Protein AF-A0A6L6WFY8-F1 (afdb_monomer_lite)

Sequence (142 aa):
MGEVTVKKRVIIFSAMNDAEIDAFYTLLEQTNPDIDGLFRPQSFDETDTVVYLLDSWSAAQNAPGAQELPYIFERVYQVKSPALAHGTYIELNDGRFLQFIFYSLSDGGYAPLKCFALHLAIEIKRELGDEFQNNTFSDCTE

Radius of gyration: 14.67 Å; chains: 1; bounding box: 34×37×43 Å

Secondary structure (DSSP, 8-state):
-------B-EEEE-S--HHHHHHHHHHHHHH-TTB-SS---SSGGG-SEEEEEESSGGGGGGSTTTTT-HHHHHHHHTPPSS--EEEEEEE-TTS-EEEEEEEESSTT----HHHHHHHHHHHTTPPTT--EEE--------

Organism: NCBI:txid2682100

Structure (mmCIF, N/CA/C/O backbone):
data_AF-A0A6L6WFY8-F1
#
_entry.id   AF-A0A6L6WFY8-F1
#
loop_
_atom_site.group_PDB
_atom_site.id
_atom_site.type_symbol
_atom_site.label_atom_id
_atom_site.label_alt_id
_atom_site.label_comp_id
_atom_site.label_asym_id
_atom_site.label_entity_id
_atom_site.label_seq_id
_atom_site.pdbx_PDB_ins_code
_atom_site.Cartn_x
_atom_site.Cartn_y
_atom_site.Cartn_z
_atom_site.occupancy
_atom_site.B_iso_or_equiv
_atom_site.auth_seq_id
_atom_site.auth_comp_id
_atom_site.auth_asym_id
_atom_site.auth_atom_id
_atom_site.pdbx_PDB_model_num
ATOM 1 N N . MET A 1 1 ? -10.948 21.691 23.974 1.00 39.44 1 MET A N 1
ATOM 2 C CA . MET A 1 1 ? -10.545 20.275 23.868 1.00 39.44 1 MET A CA 1
ATOM 3 C C . MET A 1 1 ? -10.114 20.090 22.431 1.00 39.44 1 MET A C 1
ATOM 5 O O . MET A 1 1 ? -10.933 20.358 21.566 1.00 39.44 1 MET A O 1
ATOM 9 N N . GLY A 1 2 ? -8.830 19.828 22.178 1.00 42.78 2 GLY A N 1
ATOM 10 C CA . GLY A 1 2 ? -8.363 19.595 20.810 1.00 42.78 2 GLY A CA 1
ATOM 11 C C . GLY A 1 2 ? -8.959 18.287 20.305 1.00 42.78 2 GLY A C 1
ATOM 12 O O . GLY A 1 2 ? -8.943 17.305 21.046 1.00 42.78 2 GLY A O 1
ATOM 13 N N . GLU A 1 3 ? -9.528 18.294 19.103 1.00 44.31 3 GLU A N 1
ATOM 14 C CA . GLU A 1 3 ? -9.844 17.061 18.385 1.00 44.31 3 GLU A CA 1
ATOM 15 C C . GLU A 1 3 ? -8.572 16.217 18.324 1.00 44.31 3 GLU A C 1
ATOM 17 O O . GLU A 1 3 ? -7.543 16.657 17.811 1.00 44.31 3 GLU A O 1
ATOM 22 N N . VAL A 1 4 ? -8.619 15.021 18.906 1.00 56.25 4 VAL A N 1
ATOM 23 C CA . VAL A 1 4 ? -7.595 14.017 18.642 1.00 56.25 4 VAL A CA 1
ATOM 24 C C . VAL A 1 4 ? -7.927 13.478 17.261 1.00 56.25 4 VAL A C 1
ATOM 26 O O . VAL A 1 4 ? -8.783 12.606 17.129 1.00 56.25 4 VAL A O 1
ATOM 29 N N . THR A 1 5 ? -7.315 14.051 16.226 1.00 66.50 5 THR A N 1
ATOM 30 C CA . THR A 1 5 ? -7.419 13.515 14.870 1.00 66.50 5 THR A CA 1
ATOM 31 C C . THR A 1 5 ? -6.855 12.099 14.895 1.00 66.50 5 THR A C 1
ATOM 33 O O . THR A 1 5 ? -5.667 11.900 15.156 1.00 66.50 5 THR A O 1
ATOM 36 N N . VAL A 1 6 ? -7.719 11.102 14.704 1.00 80.56 6 VAL A N 1
ATOM 37 C CA . VAL A 1 6 ? -7.299 9.702 14.627 1.00 80.56 6 VAL A CA 1
ATOM 38 C C . VAL A 1 6 ? -6.530 9.539 13.324 1.00 80.56 6 VAL A C 1
ATOM 40 O O . VAL A 1 6 ? -7.095 9.699 12.244 1.00 80.56 6 VAL A O 1
ATOM 43 N N . LYS A 1 7 ? -5.229 9.268 13.436 1.00 88.81 7 LYS A N 1
ATOM 44 C CA . LYS A 1 7 ? -4.378 9.019 12.277 1.00 88.81 7 LYS A CA 1
ATOM 45 C C . LYS A 1 7 ? -4.733 7.680 11.626 1.00 88.81 7 LYS A C 1
ATOM 47 O O . LYS A 1 7 ? -4.961 6.693 12.327 1.00 88.81 7 LYS A O 1
ATOM 52 N N . LYS A 1 8 ? -4.726 7.656 10.296 1.00 89.94 8 LYS A N 1
ATOM 53 C CA . LYS A 1 8 ? -4.911 6.472 9.459 1.00 89.94 8 LYS A CA 1
ATOM 54 C C . LYS A 1 8 ? -3.718 5.534 9.572 1.00 89.94 8 LYS A C 1
ATOM 56 O O . LYS A 1 8 ? -2.562 5.959 9.540 1.00 89.94 8 LYS A O 1
ATOM 61 N N . ARG A 1 9 ? -4.012 4.244 9.649 1.00 92.69 9 ARG A N 1
ATOM 62 C CA . ARG A 1 9 ? -3.046 3.160 9.794 1.00 92.69 9 ARG A CA 1
ATOM 63 C C . ARG A 1 9 ? -2.916 2.408 8.481 1.00 92.69 9 ARG A C 1
ATOM 65 O O . ARG A 1 9 ? -3.897 1.885 7.952 1.00 92.69 9 ARG A O 1
ATOM 72 N N . VAL A 1 10 ? -1.694 2.358 7.963 1.00 93.50 10 VAL A N 1
ATOM 73 C CA . VAL A 1 10 ? -1.396 1.797 6.644 1.00 93.50 10 VAL A CA 1
ATOM 74 C C . VAL A 1 10 ? -0.543 0.551 6.812 1.00 93.50 10 VAL A C 1
ATOM 76 O O . VAL A 1 10 ? 0.507 0.611 7.450 1.00 93.50 10 VAL A O 1
ATOM 79 N N . ILE A 1 11 ? -0.956 -0.561 6.212 1.00 93.44 11 ILE A N 1
ATOM 80 C CA . ILE A 1 11 ? -0.120 -1.759 6.074 1.00 93.44 11 ILE A CA 1
ATOM 81 C C . ILE A 1 11 ? 0.385 -1.852 4.634 1.00 93.44 11 ILE A C 1
ATOM 83 O O . ILE A 1 11 ? -0.378 -1.639 3.691 1.00 93.44 11 ILE A O 1
ATOM 87 N N . ILE A 1 12 ? 1.675 -2.143 4.460 1.00 92.31 12 ILE A N 1
ATOM 88 C CA . ILE A 1 12 ? 2.321 -2.223 3.145 1.00 92.31 12 ILE A CA 1
ATOM 89 C C . ILE A 1 12 ? 2.884 -3.630 2.947 1.00 92.31 12 ILE A C 1
ATOM 91 O O . ILE A 1 12 ? 3.747 -4.073 3.700 1.00 92.31 12 ILE A O 1
ATOM 95 N N . PHE A 1 13 ? 2.437 -4.303 1.891 1.00 92.25 13 PHE A N 1
ATOM 96 C CA . PHE A 1 13 ? 3.021 -5.542 1.391 1.00 92.25 13 PHE A CA 1
ATOM 97 C C . PHE A 1 13 ? 3.918 -5.230 0.197 1.00 92.25 13 PHE A C 1
ATOM 99 O O . PHE A 1 13 ? 3.466 -4.672 -0.804 1.00 92.25 13 PHE A O 1
ATOM 106 N N . SER A 1 14 ? 5.199 -5.573 0.307 1.00 90.94 14 SER A N 1
ATOM 107 C CA . SER A 1 14 ? 6.201 -5.300 -0.725 1.00 90.94 14 SER A CA 1
ATOM 108 C C . SER A 1 14 ? 7.394 -6.247 -0.597 1.00 90.94 14 SER A C 1
ATOM 110 O O . SER A 1 14 ? 7.568 -6.876 0.445 1.00 90.94 14 SER A O 1
ATOM 112 N N . ALA A 1 15 ? 8.236 -6.308 -1.630 1.00 87.31 15 ALA 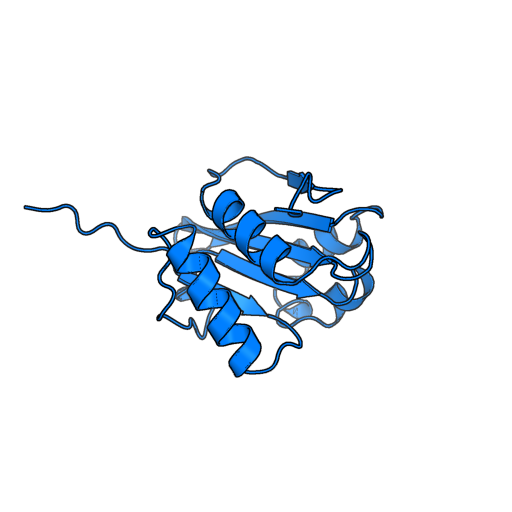A N 1
ATOM 113 C CA . ALA A 1 15 ? 9.538 -6.980 -1.579 1.00 87.31 15 ALA A CA 1
ATOM 114 C C . ALA A 1 15 ? 10.672 -6.081 -1.032 1.00 87.31 15 ALA A C 1
ATOM 116 O O . ALA A 1 15 ? 11.839 -6.470 -1.085 1.00 87.31 15 ALA A O 1
ATOM 117 N N . MET A 1 16 ? 10.345 -4.878 -0.544 1.00 88.31 16 MET A N 1
ATOM 118 C CA . MET A 1 16 ? 11.319 -3.943 0.021 1.00 88.31 16 MET A CA 1
ATOM 119 C C . MET A 1 16 ? 11.932 -4.499 1.308 1.00 88.31 16 MET A C 1
ATOM 121 O O . MET A 1 16 ? 11.280 -5.224 2.061 1.00 88.31 16 MET A O 1
ATOM 125 N N . ASN A 1 17 ? 13.181 -4.129 1.579 1.00 89.31 17 ASN A N 1
ATOM 126 C CA . ASN A 1 17 ? 13.811 -4.418 2.865 1.00 89.31 17 ASN A CA 1
ATOM 127 C C . ASN A 1 17 ? 13.343 -3.440 3.963 1.00 89.31 17 ASN A C 1
ATOM 129 O O . ASN A 1 17 ? 12.745 -2.403 3.676 1.00 89.31 17 A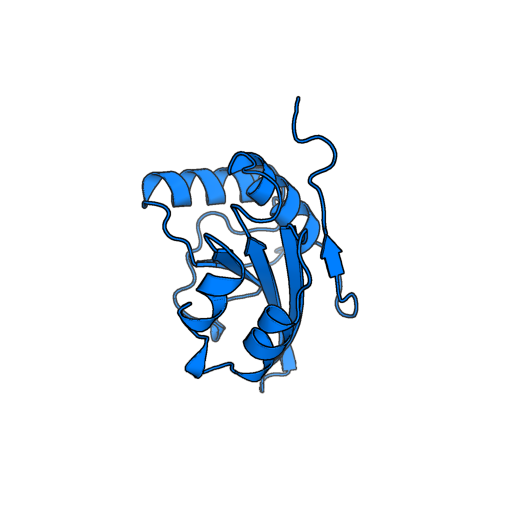SN A O 1
ATOM 133 N N . ASP A 1 18 ? 13.658 -3.744 5.225 1.00 90.50 18 ASP A N 1
ATOM 134 C CA . ASP A 1 18 ? 13.205 -2.959 6.385 1.00 90.50 18 ASP A CA 1
ATOM 135 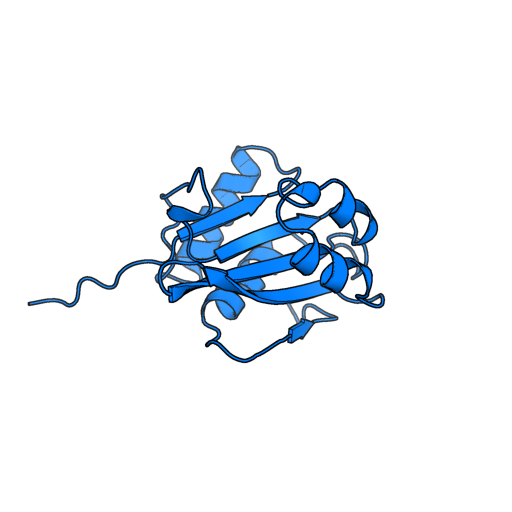C C . ASP A 1 18 ? 13.574 -1.466 6.294 1.00 90.50 18 ASP A C 1
ATOM 137 O O . ASP A 1 18 ? 12.752 -0.601 6.591 1.00 90.50 18 ASP A O 1
ATOM 141 N N . ALA A 1 19 ? 14.783 -1.139 5.820 1.00 90.44 19 ALA A N 1
ATOM 142 C CA . ALA A 1 19 ? 15.234 0.250 5.709 1.00 90.44 19 ALA A CA 1
ATOM 143 C C . ALA A 1 19 ? 14.484 1.024 4.611 1.00 90.44 19 ALA A C 1
ATOM 145 O O . ALA A 1 19 ? 14.197 2.212 4.769 1.00 90.44 19 ALA A O 1
ATOM 146 N N . GLU A 1 20 ? 14.152 0.360 3.503 1.00 90.62 20 GLU A N 1
ATOM 147 C CA . GLU A 1 20 ? 13.328 0.929 2.433 1.00 90.62 20 GLU A CA 1
ATOM 148 C C . GLU A 1 20 ? 11.887 1.159 2.904 1.00 90.62 20 GLU A C 1
ATOM 150 O O . GLU A 1 20 ? 11.326 2.226 2.649 1.00 90.62 20 GLU A O 1
ATOM 155 N N . ILE A 1 21 ? 11.314 0.202 3.643 1.00 90.50 21 ILE A N 1
ATOM 156 C CA . ILE A 1 21 ? 9.977 0.319 4.241 1.00 90.50 21 ILE A CA 1
ATOM 157 C C . ILE A 1 21 ? 9.923 1.505 5.210 1.00 90.50 21 ILE A C 1
ATOM 159 O O . ILE A 1 21 ? 9.010 2.329 5.121 1.00 90.50 21 ILE A O 1
ATOM 163 N N . ASP A 1 22 ? 10.904 1.648 6.099 1.00 91.44 22 ASP A N 1
ATOM 164 C CA . ASP A 1 22 ? 10.931 2.751 7.064 1.00 91.44 22 ASP A CA 1
ATOM 165 C C . ASP A 1 22 ? 11.082 4.121 6.395 1.00 91.44 22 ASP A C 1
ATOM 167 O O . ASP A 1 22 ? 10.403 5.083 6.777 1.00 91.44 22 ASP A O 1
ATOM 171 N N . ALA A 1 23 ? 11.914 4.217 5.354 1.00 90.50 23 ALA A N 1
ATOM 172 C CA . ALA A 1 23 ? 12.020 5.430 4.549 1.00 90.50 23 ALA A CA 1
ATOM 173 C C . ALA A 1 23 ? 10.690 5.760 3.847 1.00 90.50 23 ALA A C 1
ATOM 175 O O . ALA A 1 23 ? 10.291 6.927 3.792 1.00 90.50 23 ALA A O 1
ATOM 176 N N . PHE A 1 24 ? 9.980 4.741 3.358 1.00 91.56 24 PHE A N 1
ATOM 177 C CA . PHE A 1 24 ? 8.683 4.894 2.704 1.00 91.56 24 PHE A CA 1
ATOM 178 C C . PHE A 1 24 ? 7.612 5.416 3.671 1.00 91.56 24 PHE A C 1
ATOM 180 O O . PHE A 1 24 ? 6.943 6.402 3.365 1.00 91.56 24 PHE A O 1
ATOM 187 N N . TYR A 1 25 ? 7.490 4.823 4.863 1.00 92.00 25 TYR A N 1
ATOM 188 C CA . TYR A 1 25 ? 6.568 5.296 5.904 1.00 92.00 25 TYR A CA 1
ATOM 189 C C . TYR A 1 25 ? 6.893 6.715 6.380 1.00 92.00 25 TYR A C 1
ATOM 191 O O . TYR A 1 25 ? 5.986 7.532 6.538 1.00 92.00 25 TYR A O 1
ATOM 199 N N . THR A 1 26 ? 8.179 7.029 6.554 1.00 91.31 26 THR A N 1
ATOM 200 C CA . THR A 1 26 ? 8.621 8.378 6.939 1.00 91.31 26 THR A CA 1
ATOM 201 C C . THR A 1 26 ? 8.184 9.411 5.901 1.00 91.31 26 THR A C 1
ATOM 203 O O . THR A 1 26 ? 7.641 10.459 6.247 1.00 91.31 26 THR A O 1
ATOM 206 N N . LEU A 1 27 ? 8.383 9.111 4.616 1.00 90.75 27 LEU A N 1
ATOM 207 C CA . LEU A 1 27 ? 7.972 9.991 3.526 1.00 90.75 27 LEU A CA 1
ATOM 208 C C . LEU A 1 27 ? 6.444 10.130 3.434 1.00 90.75 27 LEU A C 1
ATOM 210 O O . LEU A 1 27 ? 5.946 11.231 3.183 1.00 90.75 27 LEU A O 1
ATOM 214 N N . LEU A 1 28 ? 5.702 9.039 3.648 1.00 90.31 28 LEU A N 1
ATOM 215 C CA . LEU A 1 28 ? 4.239 9.061 3.680 1.00 90.31 28 LEU A CA 1
ATOM 216 C C . LEU A 1 28 ? 3.710 10.010 4.750 1.00 90.31 28 LEU A C 1
ATOM 218 O O . LEU A 1 28 ? 2.896 10.870 4.428 1.00 90.31 28 LEU A O 1
ATOM 222 N N . GLU A 1 29 ? 4.193 9.895 5.988 1.00 91.38 29 GLU A N 1
ATOM 223 C CA . GLU A 1 29 ? 3.763 10.760 7.092 1.00 91.38 29 GLU A CA 1
ATOM 224 C C . GLU A 1 29 ? 4.161 12.225 6.863 1.00 91.38 29 GLU A C 1
ATOM 226 O O . GLU A 1 29 ? 3.365 13.130 7.109 1.00 91.38 29 GLU A O 1
ATOM 231 N N . GLN A 1 30 ? 5.364 12.478 6.333 1.00 89.94 30 GLN A N 1
ATOM 232 C CA . GLN A 1 30 ? 5.795 13.836 5.978 1.00 89.94 30 GLN A CA 1
ATOM 233 C C . GLN A 1 30 ? 4.881 14.486 4.932 1.00 89.94 30 GLN A C 1
ATOM 235 O O . GLN A 1 30 ? 4.642 15.692 4.982 1.00 89.94 30 GLN A O 1
ATOM 240 N N . THR A 1 31 ? 4.379 13.694 3.983 1.00 88.75 31 THR A N 1
ATOM 241 C CA . THR A 1 31 ? 3.531 14.176 2.882 1.00 88.75 31 THR A CA 1
ATOM 242 C C . THR A 1 31 ? 2.057 14.244 3.288 1.00 88.75 31 THR A C 1
ATOM 244 O O . THR A 1 31 ? 1.316 15.125 2.847 1.00 88.75 31 THR A O 1
ATOM 247 N N . ASN A 1 32 ? 1.618 13.325 4.145 1.00 89.06 32 ASN A N 1
ATOM 248 C CA . ASN A 1 32 ? 0.270 13.256 4.673 1.00 89.06 32 ASN A CA 1
ATOM 249 C C . ASN A 1 32 ? 0.307 13.026 6.200 1.00 89.06 32 ASN A C 1
ATOM 251 O O . ASN A 1 32 ? 0.395 11.878 6.643 1.00 89.06 32 ASN A O 1
ATOM 255 N N . PRO A 1 33 ? 0.184 14.098 7.009 1.00 88.56 33 PRO A N 1
ATOM 256 C CA . PRO A 1 33 ? 0.269 14.013 8.469 1.00 88.56 33 PRO A CA 1
ATOM 257 C C . PRO A 1 33 ? -0.923 13.290 9.115 1.00 88.56 33 PRO A C 1
ATOM 259 O O . PRO A 1 33 ? -0.879 13.005 10.314 1.00 88.56 33 PRO A O 1
ATOM 262 N N . ASP A 1 34 ? -1.967 12.978 8.338 1.00 89.19 34 ASP A N 1
ATOM 263 C CA . ASP A 1 34 ? -3.095 12.162 8.785 1.00 89.19 34 ASP A CA 1
ATOM 264 C C . ASP A 1 34 ? -2.728 10.673 8.845 1.00 89.19 34 ASP A C 1
ATOM 266 O O . ASP A 1 34 ? -3.523 9.886 9.341 1.00 89.19 34 ASP A O 1
ATOM 270 N N . ILE A 1 35 ? -1.553 10.263 8.354 1.00 89.81 35 ILE A N 1
ATOM 271 C CA . ILE A 1 35 ? -1.050 8.888 8.440 1.00 89.81 35 ILE A CA 1
ATOM 272 C C . ILE A 1 35 ? -0.185 8.729 9.692 1.00 89.81 35 ILE A C 1
ATOM 274 O O . ILE A 1 35 ? 0.658 9.572 10.005 1.00 89.81 35 ILE A O 1
ATOM 278 N N . ASP A 1 36 ? -0.359 7.614 10.398 1.00 89.50 36 ASP A N 1
ATOM 279 C CA . ASP A 1 36 ? 0.557 7.195 11.454 1.00 89.50 36 ASP A CA 1
ATOM 280 C C . ASP A 1 36 ? 1.748 6.447 10.844 1.00 89.50 36 ASP A C 1
ATOM 282 O O . ASP A 1 36 ? 1.699 5.240 10.609 1.00 89.50 36 ASP A O 1
ATOM 286 N N . GLY A 1 37 ? 2.819 7.189 10.555 1.00 85.94 37 GLY A N 1
ATOM 287 C CA . GLY A 1 37 ? 4.054 6.653 9.985 1.00 85.94 37 GLY A CA 1
ATOM 288 C C . GLY A 1 37 ? 4.891 5.822 10.957 1.00 85.94 37 GLY A C 1
ATOM 289 O O . GLY A 1 37 ? 5.870 5.213 10.526 1.00 85.94 37 GLY A O 1
ATOM 290 N N . LEU A 1 38 ? 4.533 5.754 12.244 1.00 87.88 38 LEU A N 1
ATOM 291 C CA . LEU A 1 38 ? 5.227 4.949 13.257 1.00 87.88 38 LEU A CA 1
ATOM 292 C C . LEU A 1 38 ? 4.475 3.657 13.582 1.00 87.88 38 LEU A C 1
ATOM 294 O O . LEU A 1 38 ? 5.090 2.668 13.982 1.00 87.88 38 LEU A O 1
ATOM 298 N N . PHE A 1 39 ? 3.157 3.643 13.396 1.00 88.81 39 PHE A N 1
ATOM 299 C CA . PHE A 1 39 ? 2.355 2.447 13.592 1.00 88.81 39 PHE A CA 1
ATOM 300 C C . PHE A 1 39 ? 2.557 1.453 12.436 1.00 88.81 39 PHE A C 1
ATOM 302 O O . PHE A 1 39 ? 2.549 1.812 11.258 1.00 88.81 39 PHE A O 1
ATOM 309 N N . ARG A 1 40 ? 2.758 0.175 12.773 1.00 86.94 40 ARG A N 1
ATOM 310 C CA . ARG A 1 40 ? 2.948 -0.931 11.819 1.00 86.94 40 ARG A CA 1
ATOM 311 C C . ARG A 1 40 ? 1.870 -1.984 12.075 1.00 86.94 40 ARG A C 1
ATOM 313 O O . ARG A 1 40 ? 2.109 -2.880 12.891 1.00 86.94 40 ARG A O 1
ATOM 320 N N . PRO A 1 41 ? 0.691 -1.868 11.435 1.00 87.69 41 PRO A N 1
ATOM 321 C CA . PRO A 1 41 ? -0.380 -2.835 11.630 1.00 87.69 41 PRO A CA 1
ATOM 322 C C . PRO A 1 41 ? 0.104 -4.246 11.308 1.00 87.69 41 PRO A C 1
ATOM 324 O O . PRO A 1 41 ? 0.815 -4.449 10.325 1.00 87.69 41 PRO A O 1
ATOM 327 N N . GLN A 1 42 ? -0.290 -5.214 12.131 1.00 85.62 42 GLN A N 1
ATOM 328 C CA . GLN A 1 42 ? 0.033 -6.631 11.911 1.00 85.62 42 GLN A CA 1
ATOM 329 C C . GLN A 1 42 ? -1.150 -7.414 11.323 1.00 85.62 42 GLN A C 1
ATOM 331 O O . GLN A 1 42 ? -1.009 -8.580 10.962 1.00 85.62 42 GLN A O 1
ATOM 336 N N . SER A 1 43 ? -2.324 -6.786 11.235 1.00 84.62 43 SER A N 1
ATOM 337 C CA . SER A 1 43 ? -3.560 -7.401 10.760 1.00 84.62 43 SER A CA 1
ATOM 338 C C . SER A 1 43 ? -4.459 -6.379 10.061 1.00 84.62 43 SER A C 1
ATOM 340 O O . SER A 1 43 ? -4.323 -5.166 10.246 1.00 84.62 43 SER A O 1
ATOM 342 N N . PHE A 1 44 ? -5.418 -6.871 9.275 1.00 85.75 44 PHE A N 1
ATOM 343 C CA . PHE A 1 44 ? -6.425 -6.026 8.630 1.00 85.75 44 PHE A CA 1
ATOM 344 C C . PHE A 1 44 ? -7.353 -5.330 9.632 1.00 85.75 44 PHE A C 1
ATOM 346 O O . PHE A 1 44 ? -7.787 -4.214 9.372 1.00 85.75 44 PHE A O 1
ATOM 353 N N . ASP A 1 45 ? -7.594 -5.928 10.800 1.00 84.50 45 ASP A N 1
ATOM 354 C CA . ASP A 1 45 ? -8.487 -5.355 11.813 1.00 84.50 45 ASP A CA 1
ATOM 355 C C . ASP A 1 45 ? -7.952 -4.040 12.389 1.00 84.50 45 ASP A C 1
ATOM 357 O O . ASP A 1 45 ? -8.727 -3.154 12.747 1.00 84.50 45 ASP A O 1
ATOM 361 N N . GLU A 1 46 ? -6.631 -3.887 12.453 1.00 88.38 46 GLU A N 1
ATOM 362 C CA . GLU A 1 46 ? -5.961 -2.687 12.959 1.00 88.38 46 GLU A CA 1
ATOM 363 C C . GLU A 1 46 ? -5.686 -1.643 11.870 1.00 88.38 46 GLU A C 1
ATOM 365 O O . GLU A 1 46 ? -5.091 -0.605 12.162 1.00 88.38 46 GLU A O 1
ATOM 370 N N . THR A 1 47 ? -6.085 -1.923 10.631 1.00 91.19 47 THR A N 1
ATOM 371 C CA . THR A 1 47 ? -5.682 -1.185 9.436 1.00 91.19 47 THR A CA 1
ATOM 372 C C . THR A 1 47 ? -6.847 -0.377 8.866 1.00 91.19 47 THR A C 1
ATOM 374 O O . THR A 1 47 ? -7.983 -0.841 8.860 1.00 91.19 47 THR A O 1
ATOM 377 N N . ASP A 1 48 ? -6.549 0.812 8.335 1.00 91.44 48 ASP A N 1
ATOM 378 C CA . ASP A 1 48 ? -7.491 1.628 7.554 1.00 91.44 48 ASP A CA 1
ATOM 379 C C . ASP A 1 48 ? -7.213 1.532 6.041 1.00 91.44 48 ASP A C 1
ATOM 381 O O . ASP A 1 48 ? -8.127 1.610 5.215 1.00 91.44 48 ASP A O 1
ATOM 385 N N . THR A 1 49 ? -5.946 1.329 5.655 1.00 92.88 49 THR A N 1
ATOM 386 C CA . THR A 1 49 ? -5.528 1.159 4.256 1.00 92.88 49 THR A CA 1
ATOM 387 C C . THR A 1 49 ? -4.510 0.031 4.090 1.00 92.88 49 THR A C 1
ATOM 389 O O . THR A 1 49 ? -3.463 0.019 4.736 1.00 92.88 49 THR A O 1
ATOM 392 N N . VAL A 1 50 ? -4.787 -0.887 3.168 1.00 93.19 50 VAL A N 1
ATOM 393 C CA . VAL A 1 50 ? -3.883 -1.948 2.721 1.00 93.19 50 VAL A CA 1
ATOM 394 C C . VAL A 1 50 ? -3.257 -1.558 1.393 1.00 93.19 50 VAL A C 1
ATOM 396 O O . VAL A 1 50 ? -3.958 -1.250 0.431 1.00 93.19 50 VAL A O 1
ATOM 399 N N . VAL A 1 51 ? -1.931 -1.598 1.327 1.00 94.06 51 VAL A N 1
ATOM 400 C CA . VAL A 1 51 ? -1.173 -1.249 0.128 1.00 94.06 51 VAL A CA 1
ATOM 401 C C . VAL A 1 51 ? -0.352 -2.437 -0.333 1.00 94.06 51 VAL A C 1
ATOM 403 O O . VAL A 1 51 ? 0.405 -3.012 0.443 1.00 94.06 51 VAL A O 1
ATOM 406 N N . TYR A 1 52 ? -0.448 -2.759 -1.616 1.00 93.75 52 TYR A N 1
ATOM 407 C CA . TYR A 1 52 ? 0.403 -3.744 -2.272 1.00 93.75 52 TYR A CA 1
ATOM 408 C C . TYR A 1 52 ? 1.306 -3.044 -3.283 1.00 93.75 52 TYR A C 1
ATOM 410 O O . TYR A 1 52 ? 0.821 -2.473 -4.257 1.00 93.75 52 TYR A O 1
ATOM 418 N N . LEU A 1 53 ? 2.618 -3.105 -3.069 1.00 92.06 53 LEU A N 1
ATOM 419 C CA . LEU A 1 53 ? 3.625 -2.721 -4.056 1.00 92.06 53 LEU A CA 1
ATOM 420 C C . LEU A 1 53 ? 4.108 -4.002 -4.742 1.00 92.06 53 LEU A C 1
ATOM 422 O O . LEU A 1 53 ? 4.956 -4.719 -4.212 1.00 92.06 53 LEU A O 1
ATOM 426 N N . LEU A 1 54 ? 3.506 -4.320 -5.885 1.00 90.62 54 LEU A N 1
ATOM 427 C CA . LEU A 1 54 ? 3.757 -5.548 -6.632 1.00 90.62 54 LEU A CA 1
ATOM 428 C C . LEU A 1 54 ? 4.828 -5.319 -7.697 1.00 90.62 54 LEU A C 1
ATOM 430 O O . LEU A 1 54 ? 4.807 -4.299 -8.383 1.00 90.62 54 LEU A O 1
ATOM 434 N N . ASP A 1 55 ? 5.693 -6.308 -7.928 1.00 88.12 55 ASP A N 1
ATOM 435 C CA . ASP A 1 55 ? 6.660 -6.249 -9.034 1.00 88.12 55 ASP A CA 1
ATOM 436 C C . ASP A 1 55 ? 5.957 -6.025 -10.382 1.00 88.12 55 ASP A C 1
ATOM 438 O O . ASP A 1 55 ? 6.375 -5.191 -11.183 1.00 88.12 55 ASP A O 1
ATOM 442 N N . SER A 1 56 ? 4.860 -6.750 -10.614 1.00 87.00 56 SER A N 1
ATOM 443 C CA . SER A 1 56 ? 3.930 -6.572 -11.734 1.00 87.00 56 SER A CA 1
ATOM 444 C C . SER A 1 56 ? 2.518 -7.005 -11.334 1.00 87.00 56 SER A C 1
ATOM 446 O O . SER A 1 56 ? 2.342 -7.712 -10.338 1.00 87.00 56 SER A O 1
ATOM 448 N N . TRP A 1 57 ? 1.506 -6.681 -12.143 1.00 88.25 57 TRP A N 1
ATOM 449 C CA . TRP A 1 57 ? 0.132 -7.156 -11.909 1.00 88.25 57 TRP A CA 1
ATOM 450 C C . TRP A 1 57 ? 0.024 -8.685 -11.847 1.00 88.25 57 TRP A C 1
ATOM 452 O O . TRP A 1 57 ? -0.786 -9.229 -11.101 1.00 88.25 57 TRP A O 1
ATOM 462 N N . SER A 1 58 ? 0.892 -9.395 -12.573 1.00 86.50 58 SER A N 1
ATOM 463 C CA . SER A 1 58 ? 0.931 -10.863 -12.575 1.00 86.50 5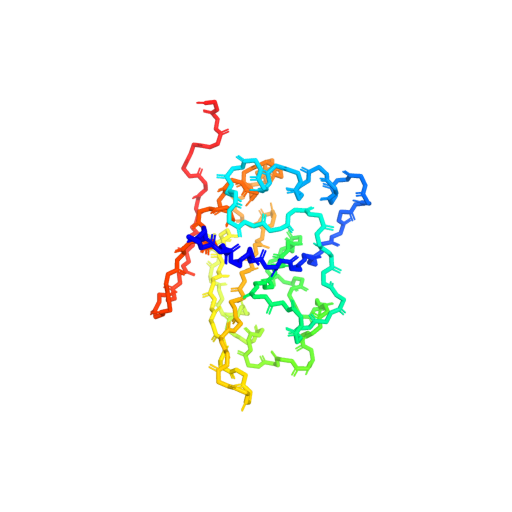8 SER A CA 1
ATOM 464 C C . SER A 1 58 ? 1.371 -11.475 -11.236 1.00 86.50 58 SER A C 1
ATOM 466 O O . SER A 1 58 ? 1.076 -12.642 -10.961 1.00 86.50 58 SER A O 1
ATOM 468 N N . ALA A 1 59 ? 2.037 -10.691 -10.381 1.00 88.00 59 ALA A N 1
ATOM 469 C CA . ALA A 1 59 ? 2.447 -11.114 -9.046 1.00 88.00 59 ALA A CA 1
ATOM 470 C C . ALA A 1 59 ? 1.294 -11.071 -8.029 1.00 88.00 59 ALA A C 1
ATOM 472 O O . ALA A 1 59 ? 1.393 -11.716 -6.986 1.00 88.00 59 ALA A O 1
ATOM 473 N N . ALA A 1 60 ? 0.188 -10.376 -8.337 1.00 86.69 60 ALA A N 1
ATOM 474 C CA . ALA A 1 60 ? -0.947 -10.210 -7.428 1.00 86.69 60 ALA A CA 1
ATOM 475 C C . ALA A 1 60 ? -1.493 -11.555 -6.917 1.00 86.69 60 ALA A C 1
ATOM 477 O O . ALA A 1 60 ? -1.838 -11.671 -5.748 1.00 86.69 60 ALA A O 1
ATOM 478 N N . GLN A 1 61 ? -1.491 -12.594 -7.759 1.00 85.38 61 GLN A N 1
ATOM 479 C CA . GLN A 1 61 ? -2.008 -13.924 -7.407 1.00 85.38 61 GLN A CA 1
ATOM 480 C C . GLN A 1 61 ? -1.238 -14.641 -6.293 1.00 85.38 61 GLN A C 1
ATOM 482 O O . GLN A 1 61 ? -1.758 -15.570 -5.681 1.00 85.38 61 GLN A O 1
ATOM 487 N N . ASN A 1 62 ? -0.000 -14.218 -6.041 1.00 86.44 62 ASN A N 1
ATOM 488 C CA . ASN A 1 62 ? 0.870 -14.791 -5.020 1.00 86.44 62 ASN A CA 1
ATOM 489 C C . ASN A 1 62 ? 1.056 -13.844 -3.826 1.00 86.44 62 ASN A C 1
ATOM 491 O O . ASN A 1 62 ? 1.858 -14.136 -2.941 1.00 86.44 62 ASN A O 1
ATOM 495 N N . ALA A 1 63 ? 0.372 -12.696 -3.808 1.00 87.06 63 ALA A N 1
ATOM 496 C CA . ALA A 1 63 ? 0.512 -11.732 -2.730 1.00 87.06 63 ALA A CA 1
ATOM 497 C C . ALA A 1 63 ? -0.165 -12.239 -1.440 1.00 87.06 63 ALA A C 1
ATOM 499 O O . ALA A 1 63 ? -1.158 -12.971 -1.505 1.00 87.06 63 ALA A O 1
ATOM 500 N N . PRO A 1 64 ? 0.325 -11.836 -0.254 1.00 86.31 64 PRO A N 1
ATOM 501 C CA . PRO A 1 64 ? -0.332 -12.163 1.010 1.00 86.31 64 PRO A CA 1
ATOM 502 C C . PRO A 1 64 ? -1.800 -11.721 1.017 1.00 86.31 64 PRO A C 1
ATOM 504 O O . PRO A 1 64 ? -2.096 -10.586 0.649 1.00 86.31 64 PRO A O 1
ATOM 507 N N . GLY A 1 65 ? -2.725 -12.589 1.431 1.00 82.81 65 GLY A N 1
ATOM 508 C CA . GLY A 1 65 ? -4.161 -12.289 1.408 1.00 82.81 65 GLY A CA 1
ATOM 509 C C . GLY A 1 65 ? -4.870 -12.624 0.089 1.00 82.81 65 GLY A C 1
ATOM 510 O O . GLY A 1 65 ? -6.094 -12.514 0.030 1.00 82.81 65 GLY A O 1
ATOM 511 N N . ALA A 1 66 ? -4.152 -13.034 -0.969 1.00 84.50 66 ALA A N 1
ATOM 512 C CA . ALA A 1 66 ? -4.758 -13.328 -2.273 1.00 84.50 66 ALA A CA 1
ATOM 513 C C . ALA A 1 66 ? -5.725 -14.521 -2.251 1.00 84.50 66 ALA A C 1
ATOM 515 O O . ALA A 1 66 ? -6.688 -14.549 -3.019 1.00 84.50 66 ALA A O 1
ATOM 516 N N . GLN A 1 67 ? -5.496 -15.496 -1.366 1.00 82.75 67 GLN A N 1
ATOM 517 C CA . GLN A 1 67 ? -6.371 -16.664 -1.220 1.00 82.75 67 GLN A CA 1
ATOM 518 C C . GLN A 1 67 ? -7.560 -16.373 -0.303 1.00 82.75 67 GLN A C 1
ATOM 520 O O . GLN A 1 67 ? -8.652 -16.899 -0.508 1.00 82.75 67 GLN A O 1
ATOM 525 N N . GLU A 1 68 ? -7.345 -15.535 0.705 1.00 82.75 68 GLU A N 1
ATOM 526 C CA . GLU A 1 68 ? -8.312 -15.177 1.735 1.00 82.75 68 GLU A CA 1
ATOM 527 C C . GLU A 1 68 ? -9.304 -14.110 1.252 1.00 82.75 68 GLU A C 1
ATOM 529 O O . GLU A 1 68 ? -10.447 -14.080 1.706 1.00 82.75 68 GLU A O 1
ATOM 534 N N . LEU A 1 69 ? -8.889 -13.260 0.304 1.00 83.50 69 LEU A N 1
ATOM 535 C CA . LEU A 1 69 ? -9.684 -12.169 -0.267 1.00 83.50 69 LEU A CA 1
ATOM 536 C C . LEU A 1 69 ? -9.827 -12.297 -1.799 1.00 83.50 69 LEU A C 1
ATOM 538 O O . LEU A 1 69 ? -9.523 -11.347 -2.529 1.00 83.50 69 LEU A O 1
ATOM 542 N N . PRO A 1 70 ? -10.323 -13.434 -2.327 1.00 81.81 70 PRO A N 1
ATOM 543 C CA . PRO A 1 70 ? -10.290 -13.724 -3.762 1.00 81.81 70 PRO A CA 1
ATOM 544 C C . PRO A 1 70 ? -11.032 -12.673 -4.596 1.00 81.81 70 PRO A C 1
ATOM 546 O O . PRO A 1 70 ? -10.549 -12.273 -5.649 1.00 81.81 70 PRO A O 1
ATOM 549 N N . TYR A 1 71 ? -12.148 -12.142 -4.090 1.00 82.50 71 TYR A N 1
ATOM 550 C CA . TYR A 1 71 ? -12.941 -11.117 -4.775 1.00 82.50 71 TYR A CA 1
ATOM 551 C C . TYR A 1 71 ? -12.165 -9.816 -5.056 1.00 82.50 71 TYR A C 1
ATOM 553 O O . TYR A 1 71 ? -12.415 -9.135 -6.050 1.00 82.50 71 TYR A O 1
ATOM 561 N N . ILE A 1 72 ? -11.208 -9.466 -4.196 1.00 83.81 72 ILE A N 1
ATOM 562 C CA . ILE A 1 72 ? -10.393 -8.257 -4.362 1.00 83.81 72 ILE A CA 1
ATOM 563 C C . ILE A 1 72 ? -9.344 -8.467 -5.425 1.00 83.81 72 ILE A C 1
AT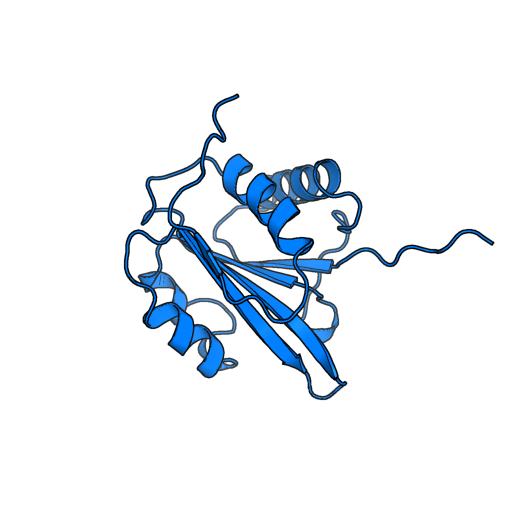OM 565 O O . ILE A 1 72 ? -9.186 -7.648 -6.328 1.00 83.81 72 ILE A O 1
ATOM 569 N N . PHE A 1 73 ? -8.667 -9.602 -5.345 1.00 84.94 73 PHE A N 1
ATOM 570 C CA . PHE A 1 73 ? -7.616 -9.937 -6.281 1.00 84.94 73 PHE A CA 1
ATOM 571 C C . PHE A 1 73 ? -8.167 -10.271 -7.673 1.00 84.94 73 PHE A C 1
ATOM 573 O O . PHE A 1 73 ? -7.531 -9.929 -8.664 1.00 84.94 73 PHE A O 1
ATOM 580 N N . GLU A 1 74 ? -9.387 -10.809 -7.786 1.00 82.31 74 GLU A N 1
ATOM 581 C CA . GLU A 1 74 ? -10.074 -10.992 -9.072 1.00 82.31 74 GLU A CA 1
ATOM 582 C C . GLU A 1 74 ? -10.229 -9.685 -9.856 1.00 82.31 74 GLU A C 1
ATOM 584 O O . GLU A 1 74 ? -10.046 -9.673 -11.075 1.00 82.31 74 GLU A O 1
ATOM 589 N N . ARG A 1 75 ? -10.521 -8.574 -9.170 1.00 77.31 75 ARG A N 1
ATOM 590 C CA . ARG A 1 75 ? -10.608 -7.245 -9.795 1.00 77.31 75 ARG A CA 1
ATOM 591 C C . ARG A 1 75 ? -9.238 -6.754 -10.255 1.00 77.31 75 ARG A C 1
ATOM 593 O O . ARG A 1 75 ? -9.122 -6.204 -11.347 1.00 77.31 75 ARG A O 1
ATOM 600 N N . VAL A 1 76 ? -8.194 -7.044 -9.480 1.00 80.81 76 VAL A N 1
ATOM 601 C CA . VAL A 1 76 ? -6.801 -6.740 -9.838 1.00 80.81 76 VAL A CA 1
ATOM 602 C C . VAL A 1 76 ? -6.355 -7.521 -11.081 1.00 80.81 76 VAL A C 1
ATOM 604 O O . VAL A 1 76 ? -5.700 -6.958 -11.953 1.00 80.81 76 VAL A O 1
ATOM 607 N N . TYR A 1 77 ? -6.755 -8.788 -11.234 1.00 77.44 77 TYR A N 1
ATOM 608 C CA . TYR A 1 77 ? -6.400 -9.597 -12.412 1.00 77.44 77 TYR A CA 1
ATOM 609 C C . TYR A 1 77 ? -6.997 -9.075 -13.725 1.00 77.44 77 TYR A C 1
ATOM 611 O O . TYR A 1 77 ? -6.512 -9.411 -14.804 1.00 77.44 77 TYR A O 1
ATOM 619 N N . GLN A 1 78 ? -8.060 -8.273 -13.647 1.00 77.94 78 GLN A N 1
ATOM 620 C CA . GLN A 1 78 ? -8.729 -7.688 -14.811 1.00 77.94 78 GLN A CA 1
ATOM 621 C C . GLN A 1 78 ? -8.130 -6.339 -15.229 1.00 77.94 78 GLN A C 1
ATOM 623 O O . GLN A 1 78 ? -8.520 -5.790 -16.265 1.00 77.94 78 GLN A O 1
ATOM 628 N N . VAL A 1 79 ? -7.182 -5.807 -14.452 1.00 76.62 79 VAL A N 1
ATOM 629 C CA . VAL A 1 79 ? -6.518 -4.537 -14.741 1.00 76.62 79 VAL A CA 1
ATOM 630 C C . VAL A 1 79 ? -5.750 -4.646 -16.059 1.00 76.62 79 VAL A C 1
ATOM 632 O O . VAL A 1 79 ? -4.884 -5.501 -16.247 1.00 76.62 79 VAL A O 1
ATOM 635 N N . LYS A 1 80 ? -6.073 -3.758 -17.004 1.00 70.19 80 LYS A N 1
ATOM 636 C CA . LYS A 1 80 ? -5.396 -3.695 -18.304 1.00 70.19 80 LYS A CA 1
ATOM 637 C C . LYS A 1 80 ? -4.152 -2.817 -18.206 1.00 70.19 80 LYS A C 1
ATOM 639 O O . LYS A 1 80 ? -4.249 -1.654 -17.828 1.00 70.19 80 LYS A O 1
ATOM 644 N N . SER A 1 81 ? -3.009 -3.365 -18.613 1.00 64.75 81 SER A N 1
ATOM 645 C CA . SER A 1 81 ? -1.762 -2.612 -18.788 1.00 64.75 81 SER A CA 1
ATOM 646 C C . SER A 1 81 ? -1.910 -1.528 -19.881 1.00 64.75 81 SER A C 1
ATOM 648 O O . SER A 1 81 ? -2.606 -1.780 -20.873 1.00 64.75 81 SER A O 1
ATOM 650 N N . PRO A 1 82 ? -1.282 -0.342 -19.747 1.00 66.31 82 PRO A N 1
ATOM 651 C CA . PRO A 1 82 ? -0.408 0.084 -18.652 1.00 66.31 82 PRO A CA 1
ATOM 652 C C . PRO A 1 82 ? -1.206 0.779 -17.542 1.00 66.31 82 PRO A C 1
ATOM 654 O O . PRO A 1 82 ? -1.514 1.964 -17.631 1.00 66.31 82 PRO A O 1
ATOM 657 N N . ALA A 1 83 ? -1.537 0.037 -16.487 1.00 75.25 83 ALA A N 1
ATOM 658 C CA . ALA A 1 83 ? -2.032 0.603 -15.242 1.00 75.25 83 ALA A CA 1
ATOM 659 C C . ALA A 1 83 ? -0.894 0.594 -14.231 1.00 75.25 83 ALA A C 1
ATOM 661 O O . ALA A 1 83 ? -0.173 -0.394 -14.110 1.00 75.25 83 ALA A O 1
ATOM 662 N N . LEU A 1 84 ? -0.749 1.681 -13.495 1.00 81.56 84 LEU A N 1
ATOM 663 C CA . LEU A 1 84 ? 0.247 1.823 -12.450 1.00 81.56 84 LEU A CA 1
ATOM 664 C C . LEU A 1 84 ? -0.358 1.583 -11.068 1.00 81.56 84 LEU A C 1
ATOM 666 O O . LEU A 1 84 ? 0.296 0.981 -10.222 1.00 81.56 84 LEU A O 1
ATOM 670 N N . ALA A 1 85 ? -1.599 2.025 -10.853 1.00 87.62 85 ALA A N 1
ATOM 671 C CA . ALA A 1 85 ? -2.315 1.851 -9.597 1.00 87.62 85 ALA A CA 1
ATOM 672 C C . ALA A 1 85 ? -3.767 1.426 -9.822 1.00 87.62 85 ALA A C 1
ATOM 674 O O . ALA A 1 85 ? -4.398 1.851 -10.793 1.00 87.62 85 ALA A O 1
ATOM 675 N N . HIS A 1 86 ? -4.302 0.648 -8.887 1.00 87.94 86 HIS A N 1
ATOM 676 C CA . HIS A 1 86 ? -5.707 0.271 -8.815 1.00 87.94 86 HIS A CA 1
ATOM 677 C C . HIS A 1 86 ? -6.176 0.319 -7.362 1.00 87.94 86 HIS A C 1
ATOM 679 O O . HIS A 1 86 ? -5.526 -0.253 -6.488 1.00 87.94 86 HIS A O 1
ATOM 685 N N . GLY A 1 87 ? -7.292 0.998 -7.105 1.00 88.06 87 GLY A N 1
ATOM 686 C CA . GLY A 1 87 ? -7.863 1.129 -5.768 1.00 88.06 87 GLY A CA 1
ATOM 687 C C . GLY A 1 87 ? -9.272 0.562 -5.670 1.00 88.06 87 GLY A C 1
ATOM 688 O O . GLY A 1 87 ? -10.073 0.701 -6.594 1.00 88.06 87 GLY A O 1
ATOM 689 N N . THR A 1 88 ? -9.589 -0.044 -4.529 1.00 87.69 88 THR A N 1
ATOM 690 C CA . THR A 1 88 ? -10.937 -0.516 -4.199 1.00 87.69 88 THR A CA 1
ATOM 691 C C . THR A 1 88 ? -11.196 -0.438 -2.692 1.00 87.69 88 THR A C 1
ATOM 693 O O . THR A 1 88 ? -10.278 -0.206 -1.908 1.00 87.69 88 THR A O 1
ATOM 696 N N . TYR A 1 89 ? -12.447 -0.627 -2.278 1.00 88.06 89 TYR A N 1
ATOM 697 C CA . TYR A 1 89 ? -12.868 -0.595 -0.878 1.00 88.06 89 TYR A CA 1
ATOM 698 C C . TYR A 1 89 ? -13.646 -1.864 -0.530 1.00 88.06 89 TYR A C 1
ATOM 700 O O . TYR A 1 89 ? -14.374 -2.403 -1.365 1.00 88.06 89 TYR A O 1
ATOM 708 N N . ILE A 1 90 ? -13.529 -2.307 0.721 1.00 86.12 90 ILE A N 1
ATOM 709 C CA . ILE A 1 90 ? -14.338 -3.391 1.291 1.00 86.12 90 ILE A CA 1
ATOM 710 C C . ILE A 1 90 ? -14.985 -2.916 2.572 1.00 86.12 90 ILE A C 1
ATOM 712 O O . ILE A 1 90 ? -14.304 -2.340 3.412 1.00 86.12 90 ILE A O 1
ATOM 716 N N . GLU A 1 91 ? -16.259 -3.233 2.754 1.00 86.12 91 GLU A N 1
ATOM 717 C CA . GLU A 1 91 ? -16.916 -3.142 4.053 1.00 86.12 91 GLU A CA 1
ATOM 718 C C . GLU A 1 91 ? -16.621 -4.400 4.882 1.00 86.12 91 GLU A C 1
ATOM 720 O O . GLU A 1 91 ? -16.911 -5.523 4.463 1.00 86.12 91 GLU A O 1
ATOM 725 N N . LEU A 1 92 ? -16.014 -4.219 6.049 1.00 82.69 92 LEU A N 1
ATOM 726 C CA . LEU A 1 92 ? -15.813 -5.264 7.044 1.00 82.69 92 LEU A CA 1
ATOM 727 C C . LEU A 1 92 ? -17.128 -5.549 7.785 1.00 82.69 92 LEU A C 1
ATOM 729 O O . LEU A 1 92 ? -18.045 -4.732 7.814 1.00 82.69 92 LEU A O 1
ATOM 733 N N . ASN A 1 93 ? -17.210 -6.700 8.459 1.00 81.81 93 ASN A N 1
ATOM 734 C CA . ASN A 1 93 ? -18.413 -7.106 9.205 1.00 81.81 93 ASN A CA 1
ATOM 735 C C . ASN A 1 93 ? -18.808 -6.130 10.332 1.00 81.81 93 ASN A C 1
ATOM 737 O O . ASN A 1 93 ? -19.942 -6.167 10.805 1.00 81.81 93 ASN A O 1
ATOM 741 N N . ASP A 1 94 ? -17.873 -5.297 10.794 1.00 83.31 94 ASP A N 1
ATOM 742 C CA . ASP A 1 94 ? -18.089 -4.270 11.815 1.00 83.31 94 ASP A CA 1
ATOM 743 C C . ASP A 1 94 ? -18.550 -2.916 11.230 1.00 83.31 94 ASP A C 1
ATOM 745 O O . ASP A 1 94 ? -18.707 -1.949 11.975 1.00 83.31 94 ASP A O 1
ATOM 749 N N . GLY A 1 95 ? -18.784 -2.847 9.913 1.00 82.81 95 GLY A N 1
ATOM 750 C CA . GLY A 1 95 ? -19.214 -1.648 9.190 1.00 82.81 95 GLY A CA 1
ATOM 751 C C . GLY A 1 95 ? -18.086 -0.663 8.872 1.00 82.81 95 GLY A C 1
ATOM 752 O O . GLY A 1 95 ? -18.347 0.403 8.311 1.00 82.81 95 GLY A O 1
ATOM 753 N N . ARG A 1 96 ? -16.828 -0.971 9.224 1.00 86.31 96 ARG A N 1
ATOM 754 C CA . ARG A 1 96 ? -15.677 -0.177 8.772 1.00 86.31 96 ARG A CA 1
ATOM 755 C C . ARG A 1 96 ? -15.355 -0.494 7.324 1.00 86.31 96 ARG A C 1
ATOM 757 O O . ARG A 1 96 ? -15.528 -1.620 6.871 1.00 86.31 96 ARG A O 1
ATOM 764 N N . PHE A 1 97 ? -14.798 0.482 6.620 1.00 87.12 97 PHE A N 1
ATOM 765 C CA . PHE A 1 97 ? -14.310 0.277 5.267 1.00 87.12 97 PHE A CA 1
ATOM 766 C C . PHE A 1 97 ? -12.792 0.214 5.240 1.00 87.12 97 PHE A C 1
ATOM 768 O O . PHE A 1 97 ? -12.119 1.129 5.711 1.00 87.12 97 PHE A O 1
ATOM 775 N N . LEU A 1 98 ? -12.271 -0.849 4.641 1.00 90.00 98 LEU A N 1
ATOM 776 C CA . LEU A 1 98 ? -10.855 -1.040 4.395 1.00 90.00 98 LEU A CA 1
ATOM 777 C C . LEU A 1 98 ? -10.550 -0.654 2.948 1.00 90.00 98 LEU A C 1
ATOM 779 O O . LEU A 1 98 ? -11.118 -1.224 2.012 1.00 90.00 98 LEU A O 1
ATOM 783 N N . GLN A 1 99 ? -9.669 0.325 2.760 1.00 91.31 99 GLN A N 1
ATOM 784 C CA . GLN A 1 99 ? -9.206 0.720 1.431 1.00 91.31 99 GLN A CA 1
ATOM 785 C C . GLN A 1 99 ? -8.061 -0.197 0.999 1.00 91.31 99 GLN A C 1
ATOM 787 O O . GLN A 1 99 ? -7.096 -0.368 1.736 1.00 91.31 99 GLN A O 1
ATOM 792 N N . PHE A 1 100 ? -8.136 -0.748 -0.206 1.00 91.69 100 PHE A N 1
ATOM 793 C CA . PHE A 1 100 ? -7.060 -1.505 -0.834 1.00 91.69 100 PHE A CA 1
ATOM 794 C C . PHE A 1 100 ? -6.494 -0.705 -1.998 1.00 91.69 100 PHE A C 1
ATOM 796 O O . PHE A 1 100 ? -7.245 -0.257 -2.862 1.00 91.69 100 PHE A O 1
ATOM 803 N N . ILE A 1 101 ? -5.174 -0.542 -2.042 1.00 92.19 101 ILE A N 1
ATOM 804 C CA . ILE A 1 101 ? -4.475 0.126 -3.138 1.00 92.19 101 ILE A CA 1
ATOM 805 C C . ILE A 1 101 ? -3.354 -0.782 -3.625 1.00 92.19 101 ILE A C 1
ATOM 807 O O . ILE A 1 101 ? -2.442 -1.136 -2.883 1.00 92.19 101 ILE A O 1
ATOM 811 N N . PHE A 1 102 ? -3.409 -1.141 -4.895 1.00 92.25 102 PHE A N 1
ATOM 812 C CA . PHE A 1 102 ? -2.415 -1.962 -5.560 1.00 92.25 102 PHE A CA 1
ATOM 813 C C . PHE A 1 102 ? -1.608 -1.100 -6.510 1.00 92.25 102 PHE A C 1
ATOM 815 O O . PHE A 1 102 ? -2.177 -0.295 -7.245 1.00 92.25 102 PHE A O 1
ATOM 822 N N . TYR A 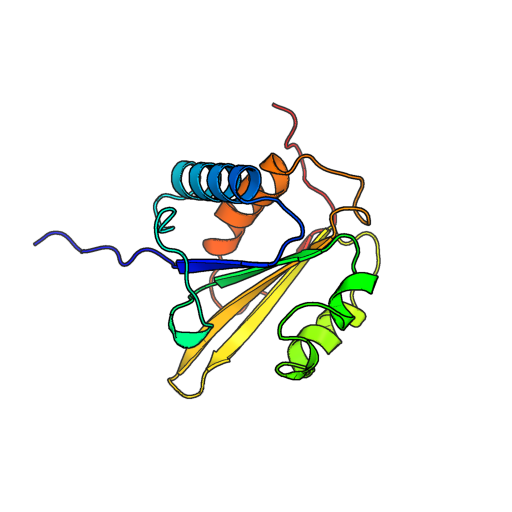1 103 ? -0.302 -1.311 -6.532 1.00 91.19 103 TYR A N 1
ATOM 823 C CA . TYR A 1 103 ? 0.611 -0.701 -7.480 1.00 91.19 103 TYR A CA 1
ATOM 824 C C . TYR A 1 103 ? 1.391 -1.775 -8.227 1.00 91.19 103 TYR A C 1
ATOM 826 O O . TYR A 1 103 ? 1.825 -2.753 -7.620 1.00 91.19 103 TYR A O 1
ATOM 834 N N . SER A 1 104 ? 1.621 -1.552 -9.520 1.00 88.69 104 SER A N 1
ATOM 835 C CA . SER A 1 104 ? 2.626 -2.286 -10.290 1.00 88.69 104 SER A CA 1
ATOM 836 C C . SER A 1 104 ? 3.881 -1.432 -10.452 1.00 88.69 104 SER A C 1
ATOM 838 O O . SER A 1 104 ? 3.820 -0.311 -10.961 1.00 88.69 104 SER A O 1
ATOM 840 N N . LEU A 1 105 ? 5.027 -1.969 -10.028 1.00 85.12 105 LEU A N 1
ATOM 841 C CA . LEU A 1 105 ? 6.318 -1.290 -10.115 1.00 85.12 105 LEU A CA 1
ATOM 842 C C . LEU A 1 105 ? 6.890 -1.288 -11.541 1.00 85.12 105 LEU A C 1
ATOM 844 O O . LEU A 1 105 ? 7.634 -0.373 -11.884 1.00 85.12 105 LEU A O 1
ATOM 848 N N . SER A 1 106 ? 6.559 -2.283 -12.371 1.00 81.56 106 SER A N 1
ATOM 849 C CA . SER A 1 106 ? 7.159 -2.456 -13.706 1.00 81.56 106 SER A CA 1
ATOM 850 C C . SER A 1 106 ? 6.226 -2.147 -14.883 1.00 81.56 106 SER A C 1
ATOM 852 O O . SER A 1 106 ? 6.704 -1.669 -15.912 1.00 81.56 106 SER A O 1
ATOM 854 N N . ASP A 1 107 ? 4.908 -2.348 -14.752 1.00 73.50 107 ASP A N 1
ATOM 855 C CA . ASP A 1 107 ? 3.965 -2.246 -15.885 1.00 73.50 107 ASP A CA 1
ATOM 856 C C . ASP A 1 107 ? 3.680 -0.797 -16.328 1.00 73.50 107 ASP A C 1
ATOM 858 O O . ASP A 1 107 ? 3.190 -0.572 -17.435 1.00 73.50 107 ASP A O 1
ATOM 862 N N . GLY A 1 108 ? 3.995 0.190 -15.482 1.00 63.97 108 GLY A N 1
ATOM 863 C CA . GLY A 1 108 ? 3.826 1.625 -15.753 1.00 63.97 108 GLY A CA 1
ATOM 864 C C . GLY A 1 108 ? 5.114 2.370 -16.125 1.00 63.97 108 GLY A C 1
ATOM 865 O O . GLY A 1 108 ? 5.099 3.595 -16.202 1.00 63.97 108 GLY A O 1
ATOM 866 N N . GLY A 1 109 ? 6.224 1.649 -16.337 1.00 66.38 109 GLY A N 1
ATOM 867 C CA . GLY A 1 109 ? 7.563 2.226 -16.463 1.00 66.38 109 GLY A CA 1
ATOM 868 C C . GLY A 1 109 ? 8.157 2.517 -15.085 1.00 66.38 109 GLY A C 1
ATOM 869 O O . GLY A 1 109 ? 7.681 3.403 -14.386 1.00 66.38 109 GLY A O 1
ATOM 870 N N . TYR A 1 110 ? 9.173 1.739 -14.693 1.00 68.25 110 TYR A N 1
ATOM 871 C CA . TYR A 1 110 ? 9.823 1.748 -13.373 1.00 68.25 110 TYR A CA 1
ATOM 872 C C . TYR A 1 110 ? 10.016 3.148 -12.773 1.00 68.25 110 TYR A C 1
ATOM 874 O O . TYR A 1 110 ? 11.012 3.826 -13.034 1.00 68.25 110 TYR A O 1
ATOM 882 N N . ALA A 1 111 ? 9.067 3.567 -11.940 1.00 75.25 111 ALA A N 1
ATOM 883 C CA . ALA A 1 111 ? 9.141 4.833 -11.234 1.00 75.25 111 ALA A CA 1
ATOM 884 C C . ALA A 1 111 ? 9.932 4.671 -9.923 1.00 75.25 111 ALA A C 1
ATOM 886 O O . ALA A 1 111 ? 9.927 3.596 -9.319 1.00 75.25 111 ALA A O 1
ATOM 887 N N . PRO A 1 112 ? 10.604 5.724 -9.431 1.00 82.88 112 PRO A N 1
ATOM 888 C CA . PRO A 1 112 ? 11.230 5.686 -8.113 1.00 82.88 112 PRO A CA 1
ATOM 889 C C . PRO A 1 112 ? 10.197 5.444 -7.002 1.00 82.88 112 PRO A C 1
ATOM 891 O O . PRO A 1 112 ? 9.108 6.011 -7.047 1.00 82.88 112 PRO A O 1
ATOM 894 N N . LEU A 1 113 ? 10.557 4.705 -5.945 1.00 82.31 113 LEU A N 1
ATOM 895 C CA . LEU A 1 113 ? 9.679 4.439 -4.786 1.00 82.31 113 LEU A CA 1
ATOM 896 C C . LEU A 1 113 ? 9.055 5.709 -4.179 1.00 82.31 113 LEU A C 1
ATOM 898 O O . LEU A 1 113 ? 7.899 5.698 -3.760 1.00 82.31 113 LEU A O 1
ATOM 902 N N . LYS A 1 114 ? 9.786 6.832 -4.214 1.00 85.06 114 LYS A N 1
ATOM 903 C CA . LYS A 1 114 ? 9.291 8.156 -3.805 1.00 85.06 114 LYS A CA 1
ATOM 904 C C . LYS A 1 114 ? 7.972 8.530 -4.503 1.00 85.06 114 LYS A C 1
ATOM 906 O O . LYS A 1 114 ? 7.096 9.083 -3.850 1.00 85.06 114 LYS A O 1
ATOM 911 N N . CYS A 1 115 ? 7.807 8.211 -5.789 1.00 85.69 115 CYS A N 1
ATOM 912 C CA . CYS A 1 115 ? 6.563 8.459 -6.524 1.00 85.69 115 CYS A CA 1
ATOM 913 C C . CYS A 1 115 ? 5.365 7.757 -5.907 1.00 85.69 115 CYS A C 1
ATOM 915 O O . CYS A 1 115 ? 4.319 8.367 -5.698 1.00 85.69 115 CYS A O 1
ATOM 917 N N . PHE A 1 116 ? 5.532 6.468 -5.617 1.00 87.31 116 PHE A N 1
ATOM 918 C CA . PHE A 1 116 ? 4.477 5.639 -5.057 1.00 87.31 116 PHE A CA 1
ATOM 919 C C . PHE A 1 116 ? 4.063 6.159 -3.683 1.00 87.31 116 PHE A C 1
ATOM 921 O O . PHE A 1 116 ? 2.871 6.251 -3.414 1.00 87.31 116 PHE A O 1
ATOM 928 N N . ALA A 1 117 ? 5.023 6.579 -2.853 1.00 87.69 117 ALA A N 1
ATOM 929 C CA . ALA A 1 117 ? 4.732 7.195 -1.562 1.00 87.69 117 ALA A CA 1
ATOM 930 C C . ALA A 1 117 ? 3.956 8.515 -1.709 1.00 87.69 117 ALA A C 1
ATOM 932 O O . ALA A 1 117 ? 2.939 8.704 -1.049 1.00 87.69 117 ALA A O 1
ATOM 933 N N . LEU A 1 118 ? 4.388 9.413 -2.602 1.00 86.94 118 LEU A N 1
ATOM 934 C CA . LEU A 1 118 ? 3.705 10.693 -2.830 1.00 86.94 118 LEU A CA 1
ATOM 935 C C . LEU A 1 118 ? 2.280 10.502 -3.360 1.00 86.94 118 LEU A C 1
ATOM 937 O O . LEU A 1 118 ? 1.348 11.149 -2.887 1.00 86.94 118 LEU A O 1
ATOM 941 N N . HIS A 1 119 ? 2.098 9.590 -4.310 1.00 87.50 119 HIS A N 1
ATOM 942 C CA . HIS A 1 119 ? 0.779 9.266 -4.838 1.00 87.50 119 HIS A CA 1
ATOM 943 C C . HIS A 1 119 ? -0.105 8.628 -3.767 1.00 87.50 119 HIS A C 1
ATOM 945 O O . HIS A 1 119 ? -1.233 9.059 -3.561 1.00 87.50 119 HIS A O 1
ATOM 951 N N . LEU A 1 120 ? 0.416 7.654 -3.020 1.00 89.81 120 LEU A N 1
ATOM 952 C CA . LEU A 1 120 ? -0.313 7.010 -1.934 1.00 89.81 120 LEU A CA 1
ATOM 953 C C . LEU A 1 120 ? -0.740 8.008 -0.849 1.00 89.81 120 LEU A C 1
ATOM 955 O O . LEU A 1 120 ? -1.862 7.926 -0.357 1.00 89.81 120 LEU A O 1
ATOM 959 N N . ALA A 1 121 ? 0.111 8.978 -0.512 1.00 87.88 121 ALA A N 1
ATOM 960 C CA . ALA A 1 121 ? -0.228 10.043 0.426 1.00 87.88 121 ALA A CA 1
ATOM 961 C C . ALA A 1 121 ? -1.465 10.848 -0.019 1.00 87.88 121 ALA A C 1
ATOM 963 O O . ALA A 1 121 ? -2.254 11.261 0.834 1.00 87.88 121 ALA A O 1
ATOM 964 N N . ILE A 1 122 ? -1.657 11.035 -1.330 1.00 85.06 122 ILE A N 1
ATOM 965 C CA . ILE A 1 122 ? -2.849 11.667 -1.915 1.00 85.06 122 ILE A CA 1
ATOM 966 C C . ILE A 1 122 ? -4.031 10.691 -1.900 1.00 85.06 122 ILE A C 1
ATOM 968 O O . ILE A 1 122 ? -5.111 11.050 -1.437 1.00 85.06 122 ILE A O 1
ATOM 972 N N . GLU A 1 123 ? -3.830 9.452 -2.347 1.00 85.62 123 GLU A N 1
ATOM 973 C CA . GLU A 1 123 ? -4.899 8.449 -2.468 1.00 85.62 123 GLU A CA 1
ATOM 974 C C . GLU A 1 123 ? -5.525 8.057 -1.130 1.00 85.62 123 GLU A C 1
ATOM 976 O O . GLU A 1 123 ? -6.727 7.812 -1.046 1.00 85.62 123 GLU A O 1
ATOM 981 N N . ILE A 1 124 ? -4.744 8.070 -0.052 1.00 86.19 124 ILE A N 1
ATOM 982 C CA . ILE A 1 124 ? -5.253 7.830 1.302 1.00 86.19 124 ILE A CA 1
ATOM 983 C C . ILE A 1 124 ? -6.249 8.919 1.732 1.00 86.19 124 ILE A C 1
ATOM 985 O O . ILE A 1 124 ? -7.047 8.693 2.639 1.00 86.19 124 ILE A O 1
ATOM 989 N N . LYS A 1 125 ? -6.263 10.098 1.100 1.00 81.81 125 LYS A N 1
ATOM 990 C CA . LYS A 1 125 ? -7.260 11.145 1.381 1.00 81.81 125 LYS A CA 1
ATOM 991 C C . LYS A 1 125 ? -8.574 10.959 0.622 1.00 81.81 125 LYS A C 1
ATOM 993 O O . LYS A 1 125 ? -9.517 11.686 0.921 1.00 81.81 125 LYS A O 1
ATOM 998 N N . ARG A 1 126 ? -8.662 10.022 -0.331 1.00 76.06 126 ARG A N 1
ATOM 999 C CA . ARG A 1 126 ? -9.905 9.779 -1.075 1.00 76.06 126 ARG A CA 1
ATOM 1000 C C . ARG A 1 126 ? -11.023 9.251 -0.179 1.00 76.06 126 ARG A C 1
ATOM 1002 O O . ARG A 1 126 ? -10.797 8.447 0.728 1.00 76.06 126 ARG A O 1
ATOM 1009 N N . GLU A 1 127 ? -12.235 9.701 -0.482 1.00 71.62 127 GLU A N 1
ATOM 1010 C CA . GLU A 1 127 ? -13.467 9.273 0.173 1.00 71.62 127 GLU A CA 1
ATOM 1011 C C . GLU A 1 127 ? -14.047 8.007 -0.483 1.00 71.62 127 GLU A C 1
ATOM 1013 O O . GLU A 1 127 ? -13.726 7.654 -1.618 1.00 71.62 127 GLU A O 1
ATOM 1018 N N . LEU A 1 128 ? -14.904 7.305 0.261 1.00 66.25 128 LEU A N 1
ATOM 1019 C CA . LEU A 1 128 ? -15.606 6.100 -0.187 1.00 66.25 128 LEU A CA 1
ATOM 1020 C C . LEU A 1 128 ? -16.488 6.361 -1.414 1.00 66.25 128 LEU A C 1
ATOM 1022 O O . LEU A 1 128 ? -17.309 7.273 -1.403 1.00 66.25 128 LEU A O 1
ATOM 1026 N N . GLY A 1 129 ? -16.387 5.486 -2.419 1.00 59.88 129 GLY A N 1
ATOM 1027 C CA . GLY A 1 129 ? -17.233 5.503 -3.621 1.00 59.88 129 GLY A CA 1
ATOM 1028 C C . GLY A 1 129 ? -16.465 5.640 -4.937 1.00 59.88 129 GLY A C 1
ATOM 1029 O O . GLY A 1 129 ? -17.017 5.323 -5.989 1.00 59.88 129 GLY A O 1
ATOM 1030 N N . ASP A 1 130 ? -15.189 6.018 -4.875 1.00 58.91 130 ASP A N 1
ATOM 1031 C CA . ASP A 1 130 ? -14.338 6.192 -6.051 1.00 58.91 130 ASP A CA 1
ATOM 1032 C C . ASP A 1 130 ? -13.495 4.931 -6.315 1.00 58.91 130 ASP A C 1
ATOM 1034 O O . ASP A 1 130 ? -12.444 4.722 -5.706 1.00 58.91 130 ASP A O 1
ATOM 1038 N N . GLU A 1 131 ? -13.925 4.079 -7.251 1.00 64.38 131 GLU A N 1
ATOM 1039 C CA . GLU A 1 131 ? -12.988 3.165 -7.916 1.00 64.38 131 GLU A CA 1
ATOM 1040 C C . GLU A 1 131 ? -12.048 3.990 -8.794 1.00 64.38 131 GLU A C 1
ATOM 1042 O O . GLU A 1 131 ? -12.491 4.855 -9.556 1.00 64.38 131 GLU A O 1
ATOM 1047 N N . PHE A 1 132 ? -10.745 3.719 -8.718 1.00 74.56 132 PHE A N 1
ATOM 1048 C CA . PHE A 1 132 ? -9.782 4.439 -9.538 1.00 74.56 132 PHE A CA 1
ATOM 1049 C C . PHE A 1 132 ? -8.741 3.519 -10.163 1.00 74.56 132 PHE A C 1
ATOM 1051 O O . PHE A 1 132 ? -8.338 2.491 -9.613 1.00 74.56 132 PHE A O 1
ATOM 1058 N N . GLN A 1 133 ? -8.279 3.949 -11.331 1.00 69.06 133 GLN A N 1
ATOM 1059 C CA . GLN A 1 133 ? -7.130 3.397 -12.021 1.00 69.06 133 GLN A CA 1
ATOM 1060 C C . GLN A 1 133 ? -6.270 4.571 -12.482 1.00 69.06 133 GLN A C 1
ATOM 1062 O O . GLN A 1 133 ? -6.772 5.479 -13.148 1.00 69.06 133 GLN A O 1
ATOM 1067 N N . ASN A 1 134 ? -4.989 4.564 -12.123 1.00 71.69 134 ASN A N 1
ATOM 1068 C CA . ASN A 1 134 ? -4.028 5.537 -12.631 1.00 71.69 134 ASN A CA 1
ATOM 1069 C C . ASN A 1 134 ? -3.024 4.826 -13.539 1.00 71.69 134 ASN A C 1
ATOM 1071 O O . ASN A 1 134 ? -2.523 3.761 -13.187 1.00 71.69 134 ASN A O 1
ATOM 1075 N N . ASN A 1 135 ? -2.736 5.416 -14.696 1.00 65.69 135 ASN A N 1
ATOM 1076 C CA . ASN A 1 135 ? -1.867 4.844 -15.722 1.00 65.69 135 ASN A CA 1
ATOM 1077 C C . ASN A 1 135 ? -0.494 5.536 -15.790 1.00 65.69 135 ASN A C 1
ATOM 1079 O O . ASN A 1 135 ? 0.405 5.016 -16.444 1.00 65.69 135 ASN A O 1
ATOM 1083 N N . THR A 1 136 ? -0.311 6.687 -15.127 1.00 66.38 136 THR A N 1
ATOM 1084 C CA . THR A 1 136 ? 0.950 7.448 -15.138 1.00 66.38 136 THR A CA 1
ATOM 1085 C C . THR A 1 136 ? 1.148 8.234 -13.841 1.00 66.38 136 THR A C 1
ATOM 1087 O O . THR A 1 136 ? 0.221 8.882 -13.356 1.00 66.38 136 THR A O 1
ATOM 1090 N N . PHE A 1 137 ? 2.378 8.290 -13.326 1.00 66.75 137 PHE A N 1
ATOM 1091 C CA . PHE A 1 137 ? 2.757 9.371 -12.417 1.00 66.75 137 PHE A CA 1
ATOM 1092 C C . PHE A 1 137 ? 3.014 10.626 -13.246 1.00 66.75 137 PHE A C 1
ATOM 1094 O O . PHE A 1 137 ? 4.083 10.771 -13.833 1.00 66.75 137 PHE A O 1
ATOM 1101 N N . SER A 1 138 ? 2.026 11.510 -13.348 1.00 52.25 138 SER A N 1
ATOM 1102 C CA . SER A 1 138 ? 2.269 12.849 -13.881 1.00 52.25 138 SER A CA 1
ATOM 1103 C C . SER A 1 138 ? 3.220 13.564 -12.913 1.00 52.25 138 SER A C 1
ATOM 1105 O O . SER A 1 138 ? 2.825 13.874 -11.794 1.00 52.25 138 SER A O 1
ATOM 1107 N N . ASP A 1 139 ? 4.476 13.734 -13.326 1.00 49.44 139 ASP A N 1
ATOM 1108 C CA . ASP A 1 139 ? 5.526 14.529 -12.677 1.00 49.44 139 ASP A CA 1
ATOM 1109 C C . ASP A 1 139 ? 5.850 14.198 -11.204 1.00 49.44 139 ASP A C 1
ATOM 1111 O O . ASP A 1 139 ? 5.563 14.959 -10.286 1.00 49.44 139 ASP A O 1
ATOM 1115 N N . CYS A 1 140 ? 6.583 13.103 -10.968 1.00 56.12 140 CYS A N 1
ATOM 1116 C CA . CYS A 1 140 ? 7.451 13.019 -9.776 1.00 56.12 140 CYS A CA 1
ATOM 1117 C C . CYS A 1 140 ? 8.858 13.596 -10.003 1.00 56.12 140 CYS A C 1
ATOM 1119 O O . CYS A 1 140 ? 9.756 13.405 -9.174 1.00 56.12 140 CYS A O 1
ATOM 1121 N N . THR A 1 141 ? 9.101 14.178 -11.173 1.00 39.72 141 THR A N 1
ATOM 1122 C CA . THR A 1 141 ? 10.355 14.836 -11.519 1.00 39.72 141 THR A CA 1
ATOM 1123 C C . THR A 1 141 ? 10.289 16.280 -11.047 1.00 39.72 141 THR A C 1
ATOM 1125 O O . THR A 1 141 ? 9.789 17.123 -11.776 1.00 39.72 141 THR A O 1
ATOM 1128 N N . GLU A 1 142 ? 10.812 16.489 -9.838 1.00 36.59 142 GLU A N 1
ATOM 1129 C CA . GLU A 1 142 ? 11.168 17.780 -9.212 1.00 36.59 142 GLU A CA 1
ATOM 1130 C C . GLU A 1 142 ? 10.043 18.788 -8.923 1.00 36.59 142 GLU A C 1
ATOM 1132 O O . GLU A 1 142 ? 9.448 19.374 -9.850 1.00 36.59 142 GLU A O 1
#

Foldseek 3Di:
DDPPLQAFEEEEFDPDDPVLLLVLLVLLCVLAVSHDSPDHDPDQVNHQEYEYAAQALVCLCVTPCCVVCVVVNVVSNPDDFPWAKWKDWDQDPVRHIYIYMYGHCPRLPRDPSSLVSNVVSVVSPDDPDDTDTHNYSPDPPD

pLDDT: mean 81.79, std 12.27, range [36.59, 94.06]